Protein AF-K6D3L6-F1 (afdb_monomer)

Structure (mmCIF, N/CA/C/O backbone):
data_AF-K6D3L6-F1
#
_entry.id   AF-K6D3L6-F1
#
loop_
_atom_site.group_PDB
_atom_site.id
_atom_site.type_symbol
_atom_site.label_atom_id
_atom_site.label_alt_id
_atom_site.label_comp_id
_atom_site.label_asym_id
_atom_site.label_entity_id
_atom_site.label_seq_id
_atom_site.pdbx_PDB_ins_code
_atom_site.Cartn_x
_atom_site.Cartn_y
_atom_site.Cartn_z
_atom_site.occupancy
_atom_site.B_iso_or_equiv
_atom_site.auth_seq_id
_atom_site.auth_comp_id
_atom_site.auth_asym_id
_atom_site.auth_atom_id
_atom_site.pdbx_PDB_model_num
ATOM 1 N N . MET A 1 1 ? -15.671 -7.152 6.864 1.00 46.97 1 MET A N 1
ATOM 2 C CA . MET A 1 1 ? -15.126 -6.678 5.574 1.00 46.97 1 MET A CA 1
ATOM 3 C C . MET A 1 1 ? -14.233 -7.771 5.021 1.00 46.97 1 MET A C 1
ATOM 5 O O . MET A 1 1 ? -13.556 -8.419 5.810 1.00 46.97 1 MET A O 1
ATOM 9 N N . ASN A 1 2 ? -14.303 -8.055 3.723 1.00 47.94 2 ASN A N 1
ATOM 10 C CA . ASN A 1 2 ? -13.455 -9.076 3.115 1.00 47.94 2 ASN A CA 1
ATOM 11 C C . ASN A 1 2 ? -12.078 -8.436 2.881 1.00 47.94 2 ASN A C 1
ATOM 13 O O . ASN A 1 2 ? -11.946 -7.577 2.019 1.0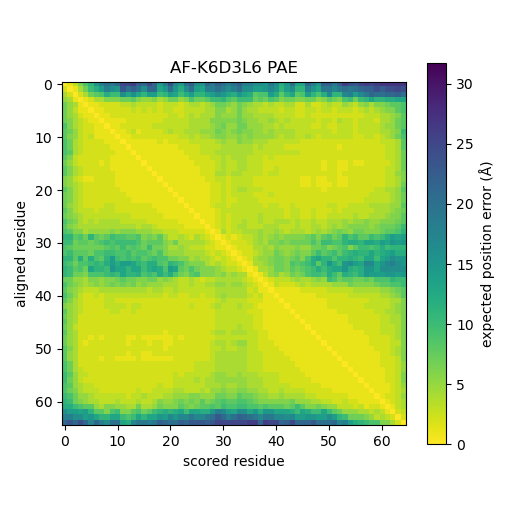0 47.94 2 ASN A O 1
ATOM 17 N N . HIS A 1 3 ? -11.088 -8.772 3.709 1.00 66.44 3 HIS A N 1
ATOM 18 C CA . HIS A 1 3 ? -9.756 -8.145 3.725 1.00 66.44 3 HIS A CA 1
ATOM 19 C C . HIS A 1 3 ? -8.833 -8.710 2.629 1.00 66.44 3 HIS A C 1
ATOM 21 O O . HIS A 1 3 ? -7.616 -8.769 2.799 1.00 66.44 3 HIS A O 1
ATOM 27 N N . GLN A 1 4 ? -9.408 -9.195 1.527 1.00 79.81 4 GLN A N 1
ATOM 28 C CA . GLN A 1 4 ? -8.635 -9.752 0.427 1.00 79.81 4 GLN A CA 1
ATOM 29 C C . GLN A 1 4 ? -7.887 -8.628 -0.282 1.00 79.81 4 GLN A C 1
ATOM 31 O O . GLN A 1 4 ? -8.485 -7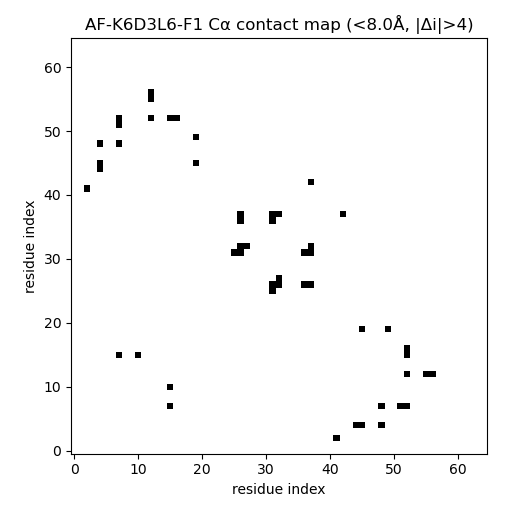.710 -0.843 1.00 79.81 4 GLN A O 1
ATOM 36 N N . LEU A 1 5 ? -6.562 -8.716 -0.222 1.00 89.62 5 LEU A N 1
ATOM 37 C CA . LEU A 1 5 ? -5.676 -7.854 -0.982 1.00 89.62 5 LEU A CA 1
ATOM 38 C C . LEU A 1 5 ? -5.779 -8.246 -2.464 1.00 89.62 5 LEU A C 1
ATOM 40 O O . LEU A 1 5 ? -5.755 -9.442 -2.765 1.00 89.62 5 LEU A O 1
ATOM 44 N N . PRO A 1 6 ? -5.902 -7.279 -3.386 1.00 92.94 6 PRO A N 1
ATOM 45 C CA . PRO A 1 6 ? -5.923 -7.570 -4.810 1.00 92.94 6 PRO A CA 1
ATOM 46 C C . PRO A 1 6 ? -4.574 -8.139 -5.251 1.00 92.94 6 PRO A C 1
ATOM 48 O O . PRO A 1 6 ? -3.528 -7.793 -4.692 1.00 92.94 6 PRO A O 1
ATOM 51 N N . ASN A 1 7 ? -4.594 -8.981 -6.281 1.00 91.62 7 ASN A N 1
ATOM 52 C CA . ASN A 1 7 ? -3.369 -9.434 -6.919 1.00 91.62 7 ASN A CA 1
ATOM 53 C C . ASN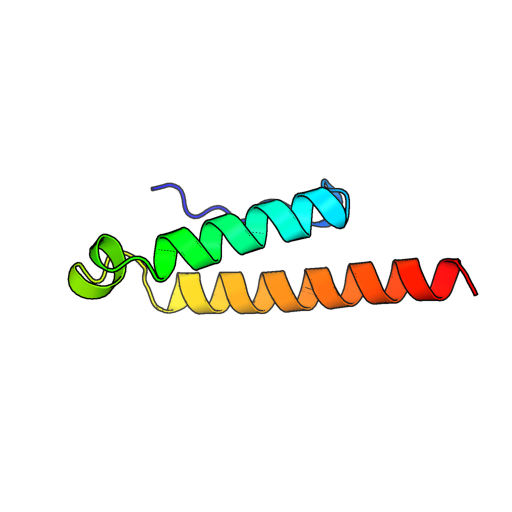 A 1 7 ? -2.702 -8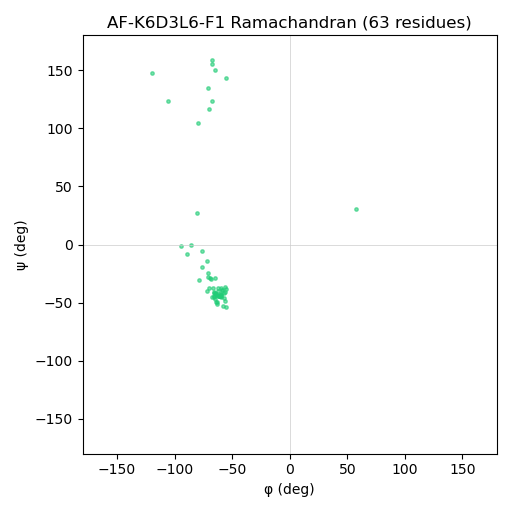.252 -7.635 1.00 91.62 7 ASN A C 1
ATOM 55 O O . ASN A 1 7 ? -3.305 -7.592 -8.480 1.00 91.62 7 ASN A O 1
ATOM 59 N N . ILE A 1 8 ? -1.450 -7.973 -7.288 1.00 92.00 8 ILE A N 1
ATOM 60 C CA . ILE A 1 8 ? -0.732 -6.807 -7.796 1.00 92.00 8 ILE A CA 1
ATOM 61 C C . ILE A 1 8 ? -0.347 -6.924 -9.275 1.00 92.00 8 ILE A C 1
ATOM 63 O O . ILE A 1 8 ? -0.177 -5.915 -9.968 1.00 92.00 8 ILE A O 1
ATOM 67 N N . ASP A 1 9 ? -0.228 -8.152 -9.777 1.00 90.50 9 ASP A N 1
ATOM 68 C CA . ASP A 1 9 ? 0.105 -8.414 -11.175 1.00 90.50 9 ASP A CA 1
ATOM 69 C C . ASP A 1 9 ? -1.086 -8.186 -12.109 1.00 90.50 9 ASP A C 1
ATOM 71 O O . ASP A 1 9 ? -0.894 -7.909 -13.290 1.00 90.50 9 ASP A O 1
ATOM 75 N N . GLU A 1 10 ? -2.302 -8.182 -11.562 1.00 94.12 10 GLU A N 1
ATOM 76 C CA . GLU A 1 10 ? -3.549 -7.894 -12.281 1.00 94.12 10 GLU A CA 1
ATOM 77 C C . GLU A 1 10 ? -3.863 -6.390 -12.361 1.00 94.12 10 GLU A C 1
ATOM 79 O O . GLU A 1 10 ? -4.871 -5.997 -12.943 1.00 94.12 10 GLU A O 1
ATOM 84 N N . MET A 1 11 ? -3.009 -5.535 -11.789 1.00 94.69 11 MET A N 1
ATOM 85 C CA . MET A 1 11 ? -3.180 -4.081 -11.767 1.00 94.69 11 MET A CA 1
ATOM 86 C C . MET A 1 11 ? -2.019 -3.375 -12.469 1.00 94.69 11 MET A C 1
ATOM 88 O O . MET A 1 11 ? -0.859 -3.793 -12.370 1.00 94.69 11 MET A O 1
ATOM 92 N N . THR A 1 12 ? -2.297 -2.240 -13.111 1.00 95.31 12 THR A N 1
ATOM 93 C CA . THR A 1 12 ? -1.233 -1.294 -13.476 1.00 95.31 12 THR A CA 1
ATOM 94 C C . THR A 1 12 ? -0.632 -0.665 -12.217 1.00 95.31 12 THR A C 1
ATOM 96 O O . THR A 1 12 ? -1.294 -0.542 -11.182 1.00 95.31 12 THR A O 1
ATOM 99 N N . THR A 1 13 ? 0.615 -0.193 -12.293 1.00 94.31 13 THR A N 1
ATOM 100 C CA . THR A 1 13 ? 1.259 0.504 -11.166 1.00 94.31 13 THR A CA 1
ATOM 101 C C . THR A 1 13 ? 0.448 1.712 -10.680 1.00 94.31 13 THR A C 1
ATOM 103 O O . THR A 1 13 ? 0.355 1.944 -9.476 1.00 94.31 13 THR A O 1
ATOM 106 N N . ILE A 1 14 ? -0.206 2.452 -11.582 1.00 94.81 14 ILE A N 1
ATOM 107 C CA . ILE A 1 14 ? -1.035 3.617 -11.224 1.00 94.81 14 ILE A CA 1
ATOM 108 C C . ILE A 1 14 ? -2.283 3.192 -10.436 1.00 94.81 14 ILE A C 1
ATOM 110 O O . ILE A 1 14 ? -2.609 3.798 -9.407 1.00 94.81 14 ILE A O 1
ATOM 114 N N . GLU A 1 15 ? -2.978 2.147 -10.886 1.00 96.19 15 GLU A N 1
ATOM 115 C CA . GLU A 1 15 ? -4.150 1.607 -10.189 1.00 96.19 15 GLU A CA 1
ATOM 116 C C . GLU A 1 15 ? -3.763 1.048 -8.820 1.00 96.19 15 GLU A C 1
ATOM 118 O O . GLU A 1 15 ? -4.438 1.322 -7.827 1.00 96.19 15 GLU A O 1
ATOM 123 N N . ALA A 1 16 ? -2.642 0.329 -8.751 1.00 95.75 16 ALA A N 1
ATOM 124 C CA . ALA A 1 16 ? -2.114 -0.242 -7.521 1.00 95.75 16 ALA A CA 1
ATOM 125 C C . ALA A 1 16 ? -1.762 0.848 -6.486 1.00 95.75 16 ALA A C 1
ATOM 127 O O . ALA A 1 16 ? -2.160 0.754 -5.321 1.00 95.75 16 ALA A O 1
ATOM 128 N N . ILE A 1 17 ? -1.099 1.935 -6.907 1.00 94.88 17 ILE A N 1
ATOM 129 C CA . ILE A 1 17 ? -0.829 3.107 -6.053 1.00 94.88 17 ILE A CA 1
ATOM 130 C C . ILE A 1 17 ? -2.137 3.735 -5.557 1.00 94.88 17 ILE A C 1
ATOM 132 O O . ILE A 1 17 ? -2.266 4.062 -4.370 1.00 94.88 17 ILE A O 1
ATOM 136 N N . SER A 1 18 ? -3.113 3.899 -6.451 1.00 96.06 18 SER A N 1
ATOM 137 C CA 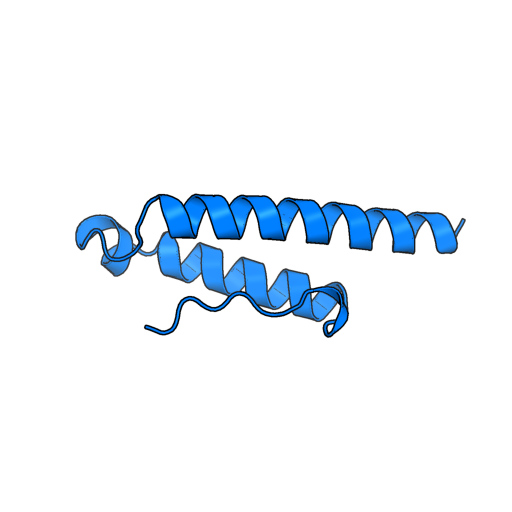. SER A 1 18 ? -4.400 4.517 -6.123 1.00 96.06 18 SER A CA 1
ATOM 138 C C . SER A 1 18 ? -5.185 3.683 -5.110 1.00 96.06 18 SER A C 1
ATOM 140 O O . SER A 1 18 ? -5.734 4.228 -4.150 1.00 96.06 18 SER A O 1
ATOM 142 N N . TRP A 1 19 ? -5.213 2.361 -5.286 1.00 95.19 19 TRP A N 1
ATOM 143 C CA . TRP A 1 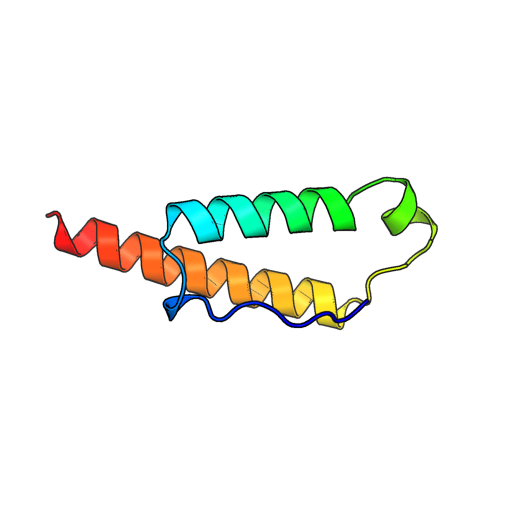19 ? -5.858 1.437 -4.359 1.00 95.19 19 TRP A CA 1
ATOM 144 C C . TRP A 1 19 ? -5.182 1.451 -2.984 1.00 95.19 19 TRP A C 1
ATOM 146 O O . TRP A 1 19 ? -5.857 1.664 -1.976 1.00 95.19 19 TRP A O 1
ATOM 156 N N . TYR A 1 20 ? -3.851 1.331 -2.933 1.00 94.69 20 TYR A N 1
ATOM 157 C CA . TYR A 1 20 ? -3.106 1.333 -1.671 1.00 94.69 20 TYR A CA 1
ATOM 158 C C . TYR A 1 20 ? -3.308 2.627 -0.886 1.00 94.69 20 TYR A C 1
ATOM 160 O O . TYR A 1 20 ? -3.539 2.603 0.322 1.00 94.69 20 TYR A O 1
ATOM 168 N N . THR A 1 21 ? -3.280 3.768 -1.577 1.00 94.31 21 THR A N 1
ATOM 169 C CA . THR A 1 21 ? -3.526 5.075 -0.956 1.00 94.31 21 THR A CA 1
ATOM 170 C C . THR A 1 21 ? -4.910 5.138 -0.312 1.00 94.31 21 THR A C 1
ATOM 172 O O . THR A 1 21 ? -5.027 5.571 0.834 1.00 94.31 21 THR A O 1
ATOM 175 N N . LYS A 1 22 ? -5.954 4.652 -1.001 1.00 93.06 22 LYS A N 1
ATOM 176 C CA . LYS A 1 22 ? -7.316 4.581 -0.444 1.00 93.06 22 LYS A CA 1
ATOM 177 C C . LYS A 1 22 ? -7.370 3.708 0.809 1.00 93.06 22 LYS A C 1
ATOM 179 O O . LYS A 1 22 ? -7.945 4.133 1.807 1.00 93.06 22 LYS A O 1
ATOM 184 N N . GLN A 1 23 ? -6.725 2.541 0.782 1.00 92.06 23 GLN A N 1
ATOM 185 C CA . GLN A 1 23 ? -6.678 1.641 1.937 1.00 92.06 23 GLN A CA 1
ATOM 186 C C . GLN A 1 23 ? -5.973 2.273 3.136 1.00 92.06 23 GLN A C 1
ATOM 188 O O . GLN A 1 23 ? -6.484 2.218 4.250 1.00 92.06 23 GLN A O 1
ATOM 193 N N . VAL A 1 24 ? -4.837 2.943 2.926 1.00 91.00 24 VAL A N 1
ATOM 194 C CA . VAL A 1 24 ? -4.137 3.645 4.011 1.00 91.00 24 VAL A CA 1
ATOM 195 C C . VAL A 1 24 ? -5.016 4.735 4.623 1.00 91.00 24 VAL A C 1
ATOM 197 O O . VAL A 1 24 ? -5.091 4.840 5.846 1.00 91.00 24 VAL A O 1
ATOM 200 N N . VAL A 1 25 ? -5.710 5.529 3.805 1.00 91.62 25 VAL A N 1
ATOM 201 C CA . VAL A 1 25 ? -6.640 6.561 4.296 1.00 91.62 25 VAL A CA 1
ATOM 202 C C . VAL A 1 25 ? -7.770 5.938 5.117 1.00 91.62 25 VAL A C 1
ATOM 204 O O . VAL A 1 25 ? -8.107 6.442 6.187 1.00 91.62 25 VAL A O 1
ATOM 207 N N . GLU A 1 26 ? -8.323 4.818 4.660 1.00 89.31 26 GLU A N 1
ATOM 208 C CA . GLU A 1 26 ? -9.394 4.111 5.358 1.00 89.31 26 GLU A CA 1
ATOM 209 C C . GLU A 1 26 ? -8.940 3.591 6.731 1.00 89.31 26 GLU A C 1
ATOM 211 O O . GLU A 1 26 ? -9.563 3.915 7.748 1.00 89.31 26 GLU A O 1
ATOM 216 N N . ILE A 1 27 ? -7.816 2.866 6.795 1.00 87.56 27 ILE A N 1
ATOM 217 C CA . ILE A 1 27 ? -7.322 2.283 8.054 1.00 87.56 27 ILE A CA 1
ATOM 218 C C . ILE A 1 27 ? -6.813 3.338 9.043 1.00 87.56 27 ILE A C 1
ATOM 220 O O . ILE A 1 27 ? -6.854 3.118 10.253 1.00 87.56 27 ILE A O 1
ATOM 224 N N . THR A 1 28 ? -6.316 4.477 8.546 1.00 86.50 28 THR A N 1
ATOM 225 C CA . THR A 1 28 ? -5.813 5.575 9.390 1.00 86.50 28 THR A CA 1
ATOM 226 C C . THR A 1 28 ? -6.896 6.575 9.779 1.00 86.50 28 THR A C 1
ATOM 228 O O . THR A 1 28 ? -6.656 7.426 10.640 1.00 86.50 28 THR A O 1
ATOM 231 N N . SER A 1 29 ? -8.096 6.462 9.201 1.00 89.81 29 SER A N 1
ATOM 232 C CA . SER A 1 29 ? -9.231 7.303 9.566 1.00 89.81 29 SER A CA 1
ATOM 233 C C . SER A 1 29 ? -9.526 7.212 11.066 1.00 89.81 29 SER A C 1
ATOM 235 O O . SER A 1 29 ? -9.433 6.148 11.687 1.00 89.81 29 SER A O 1
ATOM 237 N N . ALA A 1 30 ? -9.920 8.339 11.666 1.00 78.94 30 ALA A N 1
ATOM 238 C CA . ALA A 1 30 ? -10.192 8.410 13.102 1.00 78.94 30 ALA A CA 1
ATOM 239 C C . ALA A 1 30 ? -11.234 7.369 13.546 1.00 78.94 30 ALA A C 1
ATOM 241 O O . ALA A 1 30 ? -11.062 6.738 14.587 1.00 78.94 30 ALA A O 1
ATOM 242 N N . LYS A 1 31 ? -12.257 7.132 12.713 1.00 82.38 31 LYS A N 1
ATOM 243 C CA . LYS A 1 31 ? -13.300 6.124 12.936 1.00 82.38 31 LYS A CA 1
ATOM 244 C C . LYS A 1 31 ? -12.708 4.728 13.142 1.00 82.38 31 LYS A C 1
ATOM 246 O O . LYS A 1 31 ? -12.997 4.088 14.148 1.00 82.38 31 LYS A O 1
ATOM 251 N N . HIS A 1 32 ? -11.869 4.269 12.216 1.00 80.44 32 HIS A N 1
ATOM 252 C CA . HIS A 1 32 ? -11.319 2.914 12.256 1.00 80.44 32 HIS A CA 1
ATOM 253 C C . HIS A 1 32 ? -10.162 2.760 13.242 1.00 80.44 32 HIS A C 1
ATOM 255 O O . HIS A 1 32 ? -10.015 1.698 13.848 1.00 80.44 32 HIS A O 1
ATOM 261 N N . ARG A 1 33 ? -9.391 3.831 13.465 1.00 75.19 33 ARG A N 1
ATOM 262 C CA . ARG A 1 33 ? -8.318 3.862 14.463 1.00 75.19 33 ARG A CA 1
ATOM 263 C C . ARG A 1 33 ? -8.853 3.743 15.890 1.00 75.19 33 ARG A C 1
ATOM 265 O O . ARG A 1 33 ? -8.296 2.987 16.674 1.00 75.19 33 ARG A O 1
ATOM 272 N N . ILE A 1 34 ? -9.920 4.475 16.223 1.00 72.00 34 ILE A N 1
ATOM 273 C CA . ILE A 1 34 ? -10.529 4.454 17.565 1.00 72.00 34 ILE A CA 1
ATOM 274 C C . ILE A 1 34 ? -11.274 3.138 17.801 1.00 72.00 34 ILE A C 1
ATOM 276 O O . ILE A 1 34 ? -11.182 2.566 18.881 1.00 72.00 34 ILE A O 1
ATOM 280 N N . ALA A 1 35 ? -11.977 2.634 16.784 1.00 78.81 35 ALA A N 1
ATOM 281 C CA . ALA A 1 35 ? -12.727 1.386 16.883 1.00 78.81 35 ALA A CA 1
ATOM 282 C C . ALA A 1 35 ? -11.851 0.120 16.819 1.00 78.81 35 ALA A C 1
ATOM 284 O O . ALA A 1 35 ? -12.388 -0.978 16.940 1.00 78.81 35 ALA A O 1
ATOM 285 N N . GLY A 1 36 ? -10.538 0.242 16.571 1.00 77.31 36 GLY A N 1
ATOM 286 C CA . GLY A 1 36 ? -9.643 -0.910 16.415 1.00 77.31 36 GLY A CA 1
ATOM 287 C C . GLY A 1 36 ? -10.071 -1.863 15.293 1.00 77.31 36 GLY A C 1
ATOM 288 O O . GLY A 1 36 ? -9.859 -3.064 15.396 1.00 77.31 36 GLY A O 1
ATOM 289 N N . THR A 1 37 ? -10.719 -1.347 14.238 1.00 81.12 37 THR A N 1
ATOM 290 C CA . THR A 1 37 ? -11.4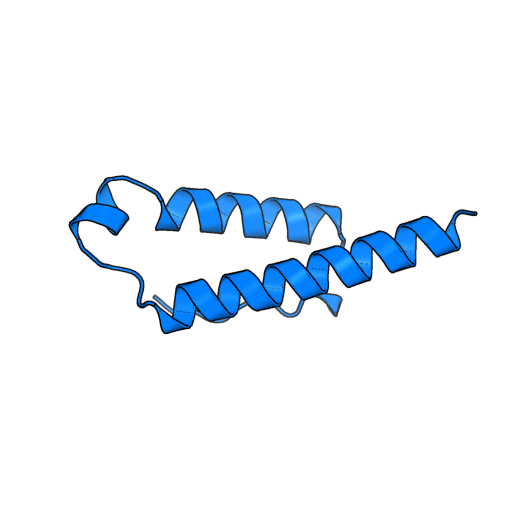25 -2.173 13.236 1.00 81.12 37 THR A CA 1
ATOM 291 C C . THR A 1 37 ? -10.497 -3.076 12.423 1.00 81.12 37 THR A C 1
ATOM 293 O O . THR A 1 37 ? -10.924 -4.128 11.955 1.00 81.12 37 THR A O 1
ATOM 296 N N . TYR A 1 38 ? -9.243 -2.664 12.241 1.00 82.94 38 TYR A N 1
ATOM 297 C CA . TYR A 1 38 ? -8.258 -3.383 11.441 1.00 82.94 38 TYR A CA 1
ATOM 298 C C . TYR A 1 38 ? -7.235 -4.067 12.336 1.00 82.94 38 TYR A C 1
ATOM 300 O O . TYR A 1 38 ? -6.552 -3.403 13.124 1.00 82.94 38 TYR A O 1
ATOM 308 N N . SER A 1 39 ? -7.113 -5.382 12.165 1.00 85.88 39 SER A N 1
ATOM 309 C CA . SER A 1 39 ? -6.147 -6.195 12.894 1.00 85.88 39 SER A CA 1
ATOM 310 C C . SER A 1 39 ? -4.709 -5.853 12.487 1.00 85.88 39 SER A C 1
ATOM 312 O O . SER A 1 39 ? -4.458 -5.285 11.416 1.00 85.88 39 SER A O 1
ATOM 314 N N . ASP A 1 40 ? -3.746 -6.183 13.344 1.00 86.88 40 ASP A N 1
ATOM 315 C CA . ASP A 1 40 ? -2.337 -5.947 13.034 1.00 86.88 40 ASP A CA 1
ATOM 316 C C . ASP A 1 40 ? -1.847 -6.852 11.899 1.00 86.88 40 ASP A C 1
ATOM 318 O O . ASP A 1 40 ? -1.029 -6.419 11.087 1.00 86.88 40 ASP A O 1
ATOM 322 N N . GLU A 1 41 ? -2.418 -8.049 11.748 1.00 89.19 41 GLU A N 1
ATOM 323 C CA . GLU A 1 41 ? -2.157 -8.946 10.619 1.00 89.19 41 GLU A CA 1
ATOM 324 C C . GLU A 1 41 ? -2.526 -8.284 9.288 1.00 89.19 41 GLU A C 1
ATOM 326 O O . GLU A 1 41 ? -1.741 -8.331 8.342 1.00 89.19 41 GLU A O 1
ATOM 331 N N . TYR A 1 42 ? -3.673 -7.598 9.215 1.00 89.62 42 TYR A N 1
ATOM 332 C CA . TYR A 1 42 ? -4.064 -6.872 8.005 1.00 89.62 42 TYR A CA 1
ATOM 333 C C . TYR A 1 42 ? -3.110 -5.716 7.690 1.00 89.62 42 TYR A C 1
ATOM 335 O O . TYR A 1 42 ? -2.711 -5.528 6.540 1.00 89.62 42 TYR A O 1
ATOM 343 N N . LYS A 1 43 ? -2.683 -4.959 8.709 1.00 89.50 43 LYS A N 1
ATOM 344 C CA . LYS A 1 43 ? -1.704 -3.871 8.531 1.00 89.50 43 LYS A CA 1
ATOM 345 C C . LYS A 1 43 ? -0.363 -4.407 8.026 1.00 89.50 43 LYS A C 1
ATOM 347 O O . LYS A 1 43 ? 0.250 -3.793 7.152 1.00 89.50 43 LYS A O 1
ATOM 352 N N . GLN A 1 44 ? 0.082 -5.555 8.540 1.00 92.25 44 GLN A N 1
ATOM 353 C CA . GLN A 1 44 ? 1.291 -6.223 8.058 1.00 92.25 44 GLN A CA 1
ATOM 354 C C . GLN A 1 44 ? 1.127 -6.725 6.624 1.00 92.25 44 GLN A C 1
ATOM 356 O O . GLN A 1 44 ? 2.032 -6.537 5.811 1.00 92.25 44 GLN A O 1
ATOM 361 N N . ALA A 1 45 ? -0.028 -7.296 6.282 1.00 92.06 45 ALA A N 1
ATOM 362 C CA . ALA A 1 45 ? -0.320 -7.741 4.925 1.00 92.06 45 ALA A CA 1
ATOM 363 C C . ALA A 1 45 ? -0.296 -6.562 3.930 1.00 92.06 45 ALA A C 1
ATOM 365 O O . ALA A 1 45 ? 0.381 -6.641 2.906 1.00 92.06 45 ALA A O 1
ATOM 366 N N . LEU A 1 46 ? -0.909 -5.422 4.277 1.00 93.38 46 LEU A N 1
ATOM 367 C CA . LEU A 1 46 ? -0.820 -4.181 3.494 1.00 93.38 46 LEU A CA 1
ATOM 368 C C . LEU A 1 46 ? 0.623 -3.684 3.338 1.00 93.38 46 LEU A C 1
ATOM 370 O O . LEU A 1 46 ? 1.008 -3.214 2.266 1.00 93.38 46 LEU A O 1
ATOM 374 N N . LEU A 1 47 ? 1.446 -3.791 4.386 1.00 94.12 47 LEU A N 1
ATOM 375 C CA . LEU A 1 47 ? 2.855 -3.411 4.310 1.00 94.12 47 LEU A CA 1
ATOM 376 C C . LEU A 1 47 ? 3.644 -4.315 3.352 1.00 94.12 47 LEU A C 1
ATOM 378 O O . LEU A 1 47 ? 4.493 -3.813 2.613 1.00 94.12 47 LEU A O 1
ATOM 382 N N . GLN A 1 48 ? 3.391 -5.627 3.354 1.00 95.38 48 GLN A N 1
ATOM 383 C CA . GLN A 1 48 ? 4.029 -6.542 2.402 1.00 95.38 48 GLN A CA 1
ATOM 384 C C . GLN A 1 48 ? 3.576 -6.252 0.972 1.00 95.38 48 GLN A C 1
ATOM 386 O O . GLN A 1 48 ? 4.421 -6.093 0.094 1.00 95.38 48 GLN A O 1
ATOM 391 N N . TRP A 1 49 ? 2.278 -6.034 0.770 1.00 95.75 49 TRP A N 1
ATOM 392 C CA . TRP A 1 49 ? 1.721 -5.646 -0.522 1.00 95.75 49 TRP A CA 1
ATOM 393 C C . TRP A 1 49 ? 2.366 -4.358 -1.066 1.00 95.75 49 TRP A C 1
ATOM 395 O O . TRP A 1 49 ? 2.769 -4.282 -2.226 1.00 95.75 49 TRP A O 1
ATOM 405 N N . LYS A 1 50 ? 2.603 -3.351 -0.208 1.00 96.12 50 LYS A N 1
ATOM 406 C CA . LYS A 1 50 ? 3.348 -2.133 -0.587 1.00 96.12 50 LYS A CA 1
ATOM 407 C C . LYS A 1 50 ? 4.768 -2.438 -1.077 1.00 96.12 50 LYS A C 1
ATOM 409 O O . LYS A 1 50 ? 5.269 -1.779 -1.987 1.00 96.12 50 LYS A O 1
ATOM 414 N N . LYS A 1 51 ? 5.463 -3.394 -0.453 1.00 96.62 51 LYS A N 1
ATOM 415 C CA . LYS A 1 51 ? 6.821 -3.773 -0.877 1.00 96.62 51 LYS A CA 1
ATOM 416 C C . LYS A 1 51 ? 6.801 -4.418 -2.259 1.00 96.62 51 LYS A C 1
ATOM 418 O O . LYS A 1 51 ? 7.707 -4.152 -3.045 1.00 96.62 51 LYS A O 1
ATOM 423 N N . GLU A 1 52 ? 5.787 -5.219 -2.561 1.00 96.44 52 GLU A N 1
ATOM 424 C CA . GLU A 1 52 ? 5.586 -5.794 -3.894 1.00 96.44 52 GLU A CA 1
ATOM 425 C C . GLU A 1 52 ? 5.317 -4.701 -4.931 1.00 96.44 52 GLU A C 1
ATOM 427 O O . GLU A 1 52 ? 5.973 -4.687 -5.972 1.00 96.44 52 GLU A O 1
ATOM 432 N N . LEU A 1 53 ? 4.491 -3.702 -4.599 1.00 96.06 53 LEU A N 1
ATOM 433 C CA . LEU A 1 53 ? 4.266 -2.536 -5.464 1.00 96.06 53 LEU A CA 1
ATOM 434 C C . LEU A 1 53 ? 5.567 -1.805 -5.780 1.00 96.06 53 LEU A C 1
ATOM 436 O O . LEU A 1 53 ? 5.857 -1.501 -6.934 1.00 96.06 53 LEU A O 1
ATOM 440 N N . ASN A 1 54 ? 6.389 -1.566 -4.760 1.00 96.06 54 ASN A N 1
ATOM 441 C CA . ASN A 1 54 ? 7.681 -0.917 -4.950 1.00 96.06 54 ASN A CA 1
ATOM 442 C C . ASN A 1 54 ? 8.614 -1.744 -5.847 1.00 96.06 54 ASN A C 1
ATOM 444 O O . ASN A 1 54 ? 9.358 -1.171 -6.643 1.00 96.06 54 ASN A O 1
ATOM 448 N N . ARG A 1 55 ? 8.588 -3.081 -5.737 1.00 95.75 55 ARG A N 1
ATOM 449 C CA . ARG A 1 55 ? 9.364 -3.970 -6.618 1.00 95.75 55 ARG A CA 1
ATOM 450 C C . ARG A 1 55 ? 8.880 -3.873 -8.062 1.00 95.75 55 ARG A C 1
ATOM 452 O O . ARG A 1 55 ? 9.721 -3.705 -8.943 1.00 95.75 55 ARG A O 1
ATOM 459 N N . LYS A 1 56 ? 7.564 -3.923 -8.286 1.00 94.25 56 LYS A N 1
ATOM 460 C CA . LYS A 1 56 ? 6.939 -3.774 -9.607 1.00 94.25 56 LYS A CA 1
ATOM 461 C C . LYS A 1 56 ? 7.300 -2.434 -10.248 1.00 94.25 56 LYS A C 1
ATOM 463 O O . LYS A 1 56 ? 7.892 -2.413 -11.321 1.00 94.25 56 LYS A O 1
ATOM 468 N N . ALA A 1 57 ? 7.078 -1.329 -9.538 1.00 93.75 57 ALA A N 1
ATOM 469 C CA . ALA A 1 57 ? 7.392 0.015 -10.023 1.00 93.75 57 ALA A CA 1
ATOM 470 C C . ALA A 1 57 ? 8.889 0.198 -10.339 1.00 93.75 57 ALA A C 1
ATOM 472 O O . ALA A 1 57 ? 9.257 0.857 -11.312 1.00 93.75 57 ALA A O 1
ATOM 473 N N . LEU A 1 58 ? 9.777 -0.401 -9.537 1.00 94.69 58 LEU A N 1
ATOM 474 C CA . LEU A 1 58 ? 11.215 -0.368 -9.799 1.00 94.69 58 LEU A CA 1
ATOM 475 C C . LEU A 1 58 ? 11.607 -1.213 -11.021 1.00 94.69 58 LEU A C 1
ATOM 477 O O . LEU A 1 58 ? 12.522 -0.830 -11.750 1.00 94.69 58 LEU A O 1
ATOM 481 N N . ALA A 1 59 ? 10.963 -2.364 -11.229 1.00 92.75 59 ALA A N 1
ATOM 482 C CA . ALA A 1 59 ? 11.170 -3.187 -12.417 1.00 92.75 59 ALA A CA 1
ATOM 483 C C . ALA A 1 59 ? 10.734 -2.433 -13.679 1.00 92.75 59 ALA A C 1
ATOM 485 O O . ALA A 1 59 ? 11.546 -2.277 -14.584 1.00 92.75 59 ALA A O 1
ATOM 486 N N . GLU A 1 60 ? 9.526 -1.863 -13.677 1.00 92.12 60 GLU A N 1
ATOM 487 C CA . GLU A 1 60 ? 9.017 -1.038 -14.776 1.00 92.12 60 GLU A CA 1
ATOM 488 C C . GLU A 1 60 ? 9.961 0.128 -15.077 1.00 92.12 60 GLU A C 1
ATOM 490 O O . GLU A 1 60 ? 10.384 0.292 -16.215 1.00 92.12 60 GLU A O 1
ATOM 495 N N . ARG A 1 61 ? 10.393 0.880 -14.053 1.00 89.81 61 ARG A N 1
ATOM 496 C CA . ARG A 1 61 ? 11.356 1.979 -14.224 1.00 89.81 61 ARG A CA 1
ATOM 497 C C . ARG A 1 61 ? 12.656 1.526 -14.892 1.00 89.81 61 ARG A C 1
ATOM 499 O O . ARG A 1 61 ? 13.196 2.272 -15.699 1.00 89.81 61 ARG A O 1
ATOM 506 N N . ARG A 1 62 ? 13.180 0.349 -14.536 1.00 89.81 62 ARG A N 1
ATOM 507 C CA . ARG A 1 62 ? 14.407 -0.197 -15.139 1.00 89.81 62 ARG A CA 1
ATOM 508 C C . ARG A 1 62 ? 14.206 -0.656 -16.577 1.00 89.81 62 ARG A C 1
ATOM 510 O O . ARG A 1 62 ? 15.160 -0.604 -17.328 1.00 89.81 62 ARG A O 1
ATOM 517 N N . SER A 1 63 ? 13.002 -1.067 -16.964 1.00 83.44 63 SER A N 1
ATOM 518 C CA . SER A 1 63 ? 12.694 -1.427 -18.353 1.00 83.44 63 SER A CA 1
ATOM 519 C C . SER A 1 63 ? 12.630 -0.224 -19.302 1.00 83.44 63 SER A C 1
ATOM 521 O O . SER A 1 63 ? 12.641 -0.419 -20.512 1.00 83.44 63 SER A O 1
ATOM 523 N N . PHE A 1 64 ? 12.561 1.003 -18.775 1.00 68.50 64 PHE A N 1
ATOM 524 C CA . PHE A 1 64 ? 12.568 2.242 -19.562 1.00 68.50 64 PHE A CA 1
ATOM 525 C C . PHE A 1 64 ? 13.966 2.874 -19.734 1.00 68.50 64 PHE A C 1
ATOM 527 O O . PHE A 1 64 ? 14.062 3.920 -20.376 1.00 68.50 64 PHE A O 1
ATOM 534 N N . ILE A 1 65 ? 15.023 2.288 -19.153 1.00 52.88 65 ILE A N 1
ATOM 535 C CA . ILE A 1 65 ? 16.421 2.764 -19.219 1.00 52.88 65 ILE A CA 1
ATOM 536 C C . ILE A 1 65 ? 17.256 1.721 -19.957 1.00 52.88 65 ILE A C 1
ATOM 538 O O . ILE A 1 65 ? 18.063 2.129 -20.817 1.00 52.88 65 ILE A O 1
#

Radius of gyration: 13.46 Å; Cα contacts (8 Å, |Δi|>4): 26; chains: 1; bounding box: 32×18×37 Å

Secondary structure (DSSP, 8-state):
---PPPPGGGS-HHHHHHHHHHHHHHHHSHHHHHTT-S-HHHHHHHHHHHHHHHHHHHHHHHHT-

Organism: NCBI:txid1117379

Sequence (65 aa):
MNHQLPNIDEMTTIEAISWYTKQVVEITSAKHRIAGTYSDEYKQALLQW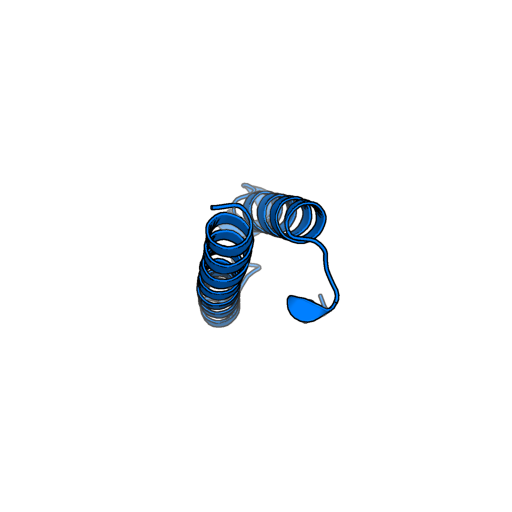KKELNRKALAERRSFI

pLDDT: mean 87.71, std 10.98, range [46.97, 96.62]

Mean predicted aligned error: 4.74 Å

Solvent-accessible surface area (backbone atoms only — not comparable to full-atom values): 3970 Å² total; per-residue (Å²): 131,88,84,73,75,77,67,69,87,83,40,55,69,70,57,48,52,54,51,51,53,52,50,51,52,53,60,66,29,69,71,35,53,75,65,60,70,68,54,70,68,57,55,50,50,52,53,50,52,51,52,51,48,53,52,51,52,50,52,56,57,57,75,78,110

Foldse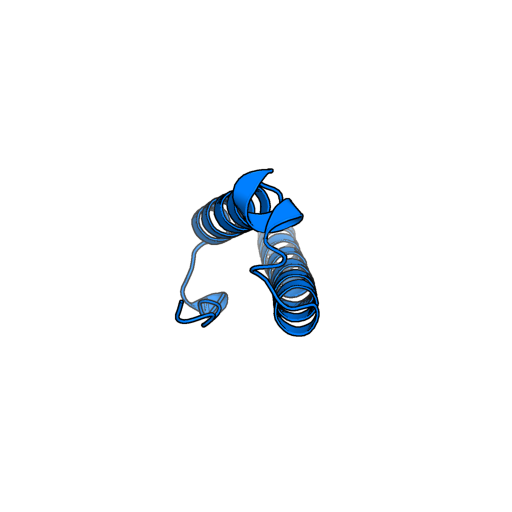ek 3Di:
DPLDDDDPVVDDLVVLVVVLVVVVCVCPDPVNVVVVVDDVVSVVVSVVSVVVSVVVVVVVVVVVD